Protein AF-A0A1B6DXR9-F1 (afdb_monomer)

Structure (mmCIF, N/CA/C/O backbone):
data_AF-A0A1B6DXR9-F1
#
_entry.id   AF-A0A1B6DXR9-F1
#
loop_
_atom_site.group_PDB
_atom_site.id
_atom_site.type_symbol
_atom_site.label_atom_id
_atom_site.label_alt_id
_atom_site.label_comp_id
_atom_site.label_asym_id
_atom_site.label_entity_id
_atom_site.label_seq_id
_atom_site.pdbx_PDB_ins_code
_atom_site.Cartn_x
_atom_site.Cartn_y
_atom_site.Cartn_z
_atom_site.occupancy
_atom_site.B_iso_or_equiv
_atom_site.auth_seq_id
_atom_site.auth_comp_id
_atom_site.auth_asym_id
_atom_site.auth_atom_id
_atom_site.pdbx_PDB_model_num
ATOM 1 N N . CYS A 1 1 ? 13.233 -3.466 13.382 1.00 54.34 1 CYS A N 1
ATOM 2 C CA . CYS A 1 1 ? 12.893 -4.814 12.868 1.00 54.34 1 CYS A CA 1
ATOM 3 C C . CYS A 1 1 ? 14.105 -5.530 12.260 1.00 54.34 1 CYS A C 1
ATOM 5 O O . CYS A 1 1 ? 13.946 -6.262 11.292 1.00 54.34 1 CYS A O 1
ATOM 7 N N . GLU A 1 2 ? 15.313 -5.348 12.796 1.00 58.03 2 GLU A N 1
ATOM 8 C CA . GLU A 1 2 ? 16.479 -6.106 12.329 1.00 58.03 2 GLU A CA 1
ATOM 9 C C . GLU A 1 2 ? 16.472 -7.482 13.016 1.00 58.03 2 GLU A C 1
ATOM 11 O O . GLU A 1 2 ? 16.168 -7.556 14.205 1.00 58.03 2 GLU A O 1
ATOM 16 N N . ASN A 1 3 ? 16.742 -8.561 12.265 1.00 70.56 3 ASN A N 1
ATOM 17 C CA . ASN A 1 3 ? 16.782 -9.981 12.689 1.00 70.56 3 ASN A CA 1
ATOM 18 C C . ASN A 1 3 ? 15.498 -10.833 12.586 1.00 70.56 3 ASN A C 1
ATOM 20 O O . ASN A 1 3 ? 15.468 -11.955 13.093 1.00 70.56 3 ASN A O 1
ATOM 24 N N . ARG A 1 4 ? 14.458 -10.386 11.876 1.00 82.81 4 ARG A N 1
ATOM 25 C CA . ARG A 1 4 ? 13.272 -11.217 11.585 1.00 82.81 4 ARG A CA 1
ATOM 26 C C . ARG A 1 4 ? 13.362 -11.847 10.191 1.00 82.81 4 ARG A C 1
ATOM 28 O O . ARG A 1 4 ? 12.957 -11.242 9.206 1.00 82.81 4 ARG A O 1
ATOM 35 N N . ARG A 1 5 ? 13.898 -13.073 10.111 1.00 87.25 5 ARG A N 1
ATOM 36 C CA . ARG A 1 5 ? 14.107 -13.804 8.837 1.00 87.25 5 ARG A CA 1
ATOM 37 C C . ARG A 1 5 ? 12.816 -14.086 8.069 1.00 87.25 5 ARG A C 1
ATOM 39 O O . ARG A 1 5 ? 12.844 -14.204 6.855 1.00 87.25 5 ARG A O 1
ATOM 46 N N . ASP A 1 6 ? 11.692 -14.176 8.766 1.00 87.38 6 ASP A N 1
ATOM 47 C CA . ASP A 1 6 ? 10.363 -14.362 8.178 1.00 87.38 6 ASP A CA 1
ATOM 48 C C . ASP A 1 6 ? 9.843 -13.128 7.419 1.00 87.38 6 ASP A C 1
ATOM 50 O O . ASP A 1 6 ? 8.804 -13.201 6.754 1.00 87.38 6 ASP A O 1
ATOM 54 N N . LEU A 1 7 ? 10.540 -11.995 7.540 1.00 89.50 7 LEU A N 1
ATOM 55 C CA . LEU A 1 7 ? 10.236 -10.750 6.838 1.00 89.50 7 LEU A CA 1
ATOM 56 C C . LEU A 1 7 ? 11.158 -10.515 5.645 1.00 89.50 7 LEU A C 1
ATOM 58 O O . LEU A 1 7 ? 10.987 -9.518 4.955 1.00 89.50 7 LEU A O 1
ATOM 62 N N . GLU A 1 8 ? 12.108 -11.415 5.390 1.00 91.19 8 GLU A N 1
ATOM 63 C CA . GLU A 1 8 ? 13.058 -11.287 4.291 1.00 91.19 8 GLU A CA 1
ATOM 64 C C . GLU A 1 8 ? 12.615 -12.114 3.070 1.00 91.19 8 GLU A C 1
ATOM 66 O O . GLU A 1 8 ? 12.265 -13.287 3.226 1.00 91.19 8 GLU A O 1
ATOM 71 N N . PRO A 1 9 ? 12.643 -11.546 1.848 1.00 92.75 9 PRO A N 1
ATOM 72 C CA . PRO A 1 9 ? 12.985 -10.156 1.539 1.00 92.75 9 PRO A CA 1
ATOM 73 C C . PRO A 1 9 ? 11.884 -9.169 1.959 1.00 92.75 9 PRO A C 1
ATOM 75 O O . PRO A 1 9 ? 10.693 -9.411 1.729 1.00 92.75 9 PRO A O 1
ATOM 78 N N . LYS A 1 10 ? 12.293 -8.022 2.523 1.00 90.88 10 LYS A N 1
ATOM 79 C CA . LYS A 1 10 ? 11.377 -6.980 3.033 1.00 90.88 10 LYS A CA 1
ATOM 80 C C . LYS A 1 10 ? 10.376 -6.479 1.994 1.00 90.88 10 LYS A C 1
ATOM 82 O O . LYS A 1 10 ? 9.216 -6.272 2.333 1.00 90.88 10 LYS A O 1
ATOM 87 N N . SER A 1 11 ? 10.784 -6.361 0.731 1.00 92.19 11 SER A N 1
ATOM 88 C CA . SER A 1 11 ? 9.902 -5.945 -0.369 1.00 92.19 11 SER A CA 1
ATOM 89 C C . SER A 1 11 ? 8.748 -6.918 -0.632 1.00 92.19 11 SER A C 1
ATOM 91 O O . SER A 1 11 ? 7.743 -6.525 -1.214 1.00 92.19 11 SER A O 1
ATOM 93 N N . VAL A 1 12 ? 8.849 -8.174 -0.182 1.00 94.56 12 VAL A N 1
ATOM 94 C CA . VAL A 1 12 ? 7.812 -9.196 -0.383 1.00 94.56 12 VAL A CA 1
ATOM 95 C C . VAL A 1 12 ? 7.043 -9.487 0.897 1.00 94.56 12 VAL A C 1
ATOM 97 O O . VAL A 1 12 ? 5.816 -9.517 0.876 1.00 94.56 12 VAL A O 1
ATOM 100 N N . PHE A 1 13 ? 7.741 -9.686 2.016 1.00 94.81 13 PHE A N 1
ATOM 101 C CA . PHE A 1 13 ? 7.139 -10.167 3.263 1.00 94.81 13 PHE A CA 1
ATOM 102 C C . PHE A 1 13 ? 7.117 -9.129 4.391 1.00 94.81 13 PHE A C 1
ATOM 104 O O . PHE A 1 13 ? 6.612 -9.428 5.472 1.00 94.81 13 PHE A O 1
ATOM 111 N N . GLY A 1 14 ? 7.669 -7.935 4.177 1.00 93.62 14 GLY A N 1
ATOM 112 C CA . GLY A 1 14 ? 7.858 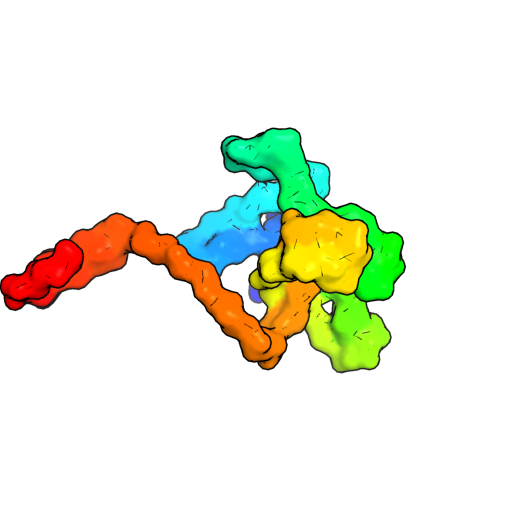-6.919 5.216 1.00 93.62 14 GLY A CA 1
ATOM 113 C C . GLY A 1 14 ? 6.651 -6.020 5.492 1.00 93.62 14 GLY A C 1
ATOM 114 O O . GLY A 1 14 ? 6.791 -5.072 6.259 1.00 93.62 14 GLY A O 1
ATOM 115 N N . TRP A 1 15 ? 5.493 -6.292 4.888 1.00 94.62 15 TRP A N 1
ATOM 116 C CA . TRP A 1 15 ? 4.338 -5.394 4.892 1.00 94.62 15 TRP A CA 1
ATOM 117 C C . TRP A 1 15 ? 3.282 -5.785 5.927 1.00 94.62 15 TRP A C 1
ATOM 119 O O . TRP A 1 15 ? 2.933 -6.960 6.074 1.00 94.62 15 TRP A O 1
ATOM 129 N N . PHE A 1 16 ? 2.755 -4.785 6.634 1.00 94.06 16 PHE A N 1
ATOM 130 C CA . PHE A 1 16 ? 1.783 -4.954 7.710 1.00 94.06 16 PHE A CA 1
ATOM 131 C C . PHE A 1 16 ? 0.770 -3.818 7.705 1.00 94.06 16 PHE A C 1
ATOM 133 O O . PHE A 1 16 ? 1.118 -2.670 7.429 1.00 94.06 16 PHE A O 1
ATOM 140 N N . TRP A 1 17 ? -0.458 -4.125 8.107 1.00 91.00 17 TRP A N 1
ATOM 141 C CA . TRP A 1 17 ? -1.458 -3.101 8.376 1.00 91.00 17 TRP A CA 1
ATOM 142 C C . TRP A 1 17 ? -1.109 -2.356 9.663 1.00 91.00 17 TRP A C 1
ATOM 144 O O . TRP A 1 17 ? -0.931 -2.966 10.719 1.00 91.00 17 TRP A O 1
ATOM 154 N N . SER A 1 18 ? -1.012 -1.029 9.592 1.00 88.31 18 SER A N 1
ATOM 155 C CA . SER A 1 18 ? -0.643 -0.186 10.737 1.00 88.31 18 SER A CA 1
ATOM 156 C C . SER A 1 18 ? -1.649 -0.271 11.890 1.00 88.31 18 SER A C 1
ATOM 158 O O . SER A 1 18 ? -1.246 -0.162 13.046 1.00 88.31 18 SER A O 1
ATOM 160 N N . ALA A 1 19 ? -2.927 -0.524 11.588 1.00 85.75 19 ALA A N 1
ATOM 161 C CA . ALA A 1 19 ? -4.008 -0.580 12.569 1.00 85.75 19 ALA A CA 1
ATOM 162 C C . ALA A 1 19 ? -3.859 -1.736 13.574 1.00 85.75 19 ALA A C 1
ATOM 164 O O . ALA A 1 19 ? -3.999 -1.539 14.777 1.00 85.75 19 ALA A O 1
ATOM 165 N N . ASN A 1 20 ? -3.548 -2.943 13.096 1.00 86.56 20 ASN A N 1
ATOM 166 C CA . ASN A 1 20 ? -3.559 -4.166 13.910 1.00 86.56 20 ASN A CA 1
ATOM 167 C C . ASN A 1 20 ? -2.248 -4.971 13.841 1.00 86.56 20 ASN A C 1
ATOM 169 O O . ASN A 1 20 ? -2.120 -6.003 14.499 1.00 86.56 20 ASN A O 1
ATOM 173 N N . ARG A 1 21 ? -1.254 -4.505 13.071 1.00 87.56 21 ARG A N 1
ATOM 174 C CA . ARG A 1 21 ? 0.033 -5.183 12.823 1.00 87.56 21 ARG A CA 1
ATOM 175 C C . ARG A 1 21 ? -0.116 -6.577 12.206 1.00 87.56 21 ARG A C 1
ATOM 177 O O . ARG A 1 21 ? 0.807 -7.389 12.286 1.00 87.56 21 ARG A O 1
ATOM 184 N N . VAL A 1 22 ? -1.255 -6.861 11.574 1.00 90.06 22 VAL A N 1
ATOM 185 C CA . VAL A 1 22 ? -1.456 -8.095 10.812 1.00 90.06 22 VAL A CA 1
ATOM 186 C C . VAL A 1 22 ? -0.597 -8.037 9.554 1.00 90.06 22 VAL A C 1
ATOM 188 O O . VAL A 1 22 ? -0.559 -7.024 8.853 1.00 90.06 22 VAL A O 1
ATOM 191 N N . LYS A 1 23 ? 0.117 -9.135 9.284 1.00 92.00 23 LYS A N 1
ATOM 192 C CA . LYS A 1 23 ? 0.965 -9.274 8.098 1.00 92.00 23 LYS A CA 1
ATOM 193 C C . LYS A 1 23 ? 0.093 -9.251 6.848 1.00 92.00 23 LYS A C 1
ATOM 195 O O . LYS A 1 23 ? -0.887 -9.989 6.760 1.00 92.00 23 LYS A O 1
ATOM 200 N N . MET A 1 24 ? 0.466 -8.421 5.886 1.00 94.44 24 MET A N 1
ATOM 201 C CA . MET A 1 24 ? -0.166 -8.419 4.574 1.00 94.44 24 MET A CA 1
ATOM 202 C C . MET A 1 24 ? 0.195 -9.700 3.813 1.00 94.44 24 MET A C 1
ATOM 204 O O . MET A 1 24 ? 1.194 -10.365 4.106 1.00 94.44 24 MET A O 1
ATOM 208 N N . ALA A 1 25 ? -0.614 -10.044 2.811 1.00 95.12 25 ALA A N 1
ATOM 209 C CA . ALA A 1 25 ? -0.226 -11.076 1.858 1.00 95.12 25 ALA A CA 1
ATOM 210 C C . ALA A 1 25 ? 1.100 -10.686 1.169 1.00 95.12 25 ALA A C 1
ATOM 212 O O . ALA A 1 25 ? 1.356 -9.490 0.992 1.00 95.12 25 ALA A O 1
ATOM 213 N N . PRO A 1 26 ? 1.938 -11.664 0.773 1.00 95.88 26 PRO A N 1
ATOM 214 C CA . PRO A 1 26 ? 3.157 -11.385 0.025 1.00 95.88 26 PRO A CA 1
ATOM 215 C C . PRO A 1 26 ? 2.870 -10.510 -1.196 1.00 95.88 26 PRO A C 1
ATOM 217 O O . PRO A 1 26 ? 1.910 -10.763 -1.923 1.00 95.88 26 PRO A O 1
ATOM 220 N N . THR A 1 27 ? 3.704 -9.503 -1.453 1.00 95.50 27 THR A N 1
ATOM 221 C CA . THR A 1 27 ? 3.435 -8.513 -2.519 1.00 95.50 27 THR A CA 1
ATOM 222 C C . THR A 1 27 ? 3.412 -9.109 -3.927 1.00 95.50 27 THR A C 1
ATOM 224 O O . THR A 1 27 ? 2.833 -8.541 -4.847 1.00 95.50 27 THR A O 1
ATOM 227 N N . ASN A 1 28 ? 3.984 -10.300 -4.104 1.00 94.44 28 ASN A N 1
ATOM 228 C CA . ASN A 1 28 ? 3.971 -11.062 -5.349 1.00 94.44 28 ASN A CA 1
ATOM 229 C C . ASN A 1 28 ? 2.787 -12.043 -5.475 1.00 94.44 28 ASN A C 1
ATOM 231 O O . ASN A 1 28 ? 2.748 -12.817 -6.432 1.00 94.44 28 ASN A O 1
ATOM 235 N N . GLN A 1 29 ? 1.832 -12.025 -4.543 1.00 94.94 29 GLN A N 1
ATOM 236 C CA . GLN A 1 29 ? 0.654 -12.893 -4.529 1.00 94.94 29 GLN A CA 1
ATOM 237 C C . GLN A 1 29 ? -0.642 -12.078 -4.532 1.00 94.94 29 GLN A C 1
ATOM 239 O O . GLN A 1 29 ? -0.670 -10.909 -4.162 1.00 94.94 29 GLN A O 1
ATOM 244 N N . ILE A 1 30 ? -1.734 -12.711 -4.964 1.00 95.31 30 ILE A N 1
ATOM 245 C CA . ILE A 1 30 ? -3.074 -12.126 -4.879 1.00 95.31 30 ILE A CA 1
ATOM 246 C C . ILE A 1 30 ? -3.555 -12.271 -3.425 1.00 95.31 30 ILE A C 1
ATOM 248 O O . ILE A 1 30 ? -3.615 -13.402 -2.935 1.00 95.31 30 ILE A O 1
ATOM 252 N N . PRO A 1 31 ? -3.880 -11.172 -2.719 1.00 94.38 31 PRO A N 1
ATOM 253 C CA . PRO A 1 31 ? -4.396 -11.253 -1.358 1.00 94.38 31 PRO A CA 1
ATOM 254 C C . PRO A 1 31 ? -5.739 -11.991 -1.294 1.00 94.38 31 PRO A C 1
ATOM 256 O O . PRO A 1 31 ? -6.530 -11.965 -2.237 1.00 94.38 31 PRO A O 1
ATOM 259 N N . ALA A 1 32 ? -6.031 -12.627 -0.158 1.00 92.31 32 ALA A N 1
ATOM 260 C CA . ALA A 1 32 ? -7.318 -13.286 0.046 1.00 92.31 32 ALA A CA 1
ATOM 261 C C . ALA A 1 32 ? -8.478 -12.283 -0.101 1.00 92.31 32 ALA A C 1
ATOM 263 O O . ALA A 1 32 ? -8.426 -11.183 0.444 1.00 92.31 32 ALA A O 1
ATOM 264 N N . GLY A 1 33 ? -9.516 -12.664 -0.849 1.00 93.19 33 GLY A N 1
ATOM 265 C CA . GLY A 1 33 ? -10.663 -11.797 -1.148 1.00 93.19 33 GLY A CA 1
ATOM 266 C C . GLY A 1 33 ? -10.477 -10.873 -2.357 1.00 93.19 33 GLY A C 1
ATOM 267 O 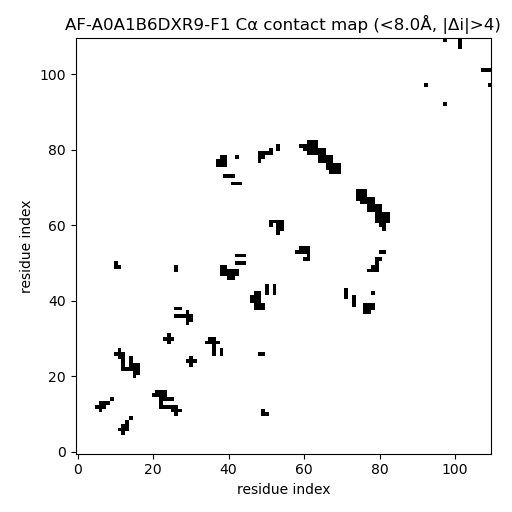O . GLY A 1 33 ? -11.448 -10.264 -2.796 1.00 93.19 33 GLY A O 1
ATOM 268 N N . PHE A 1 34 ? -9.276 -10.800 -2.940 1.00 93.94 34 PHE A N 1
ATOM 269 C CA . PHE A 1 34 ? -9.022 -10.035 -4.160 1.00 93.94 34 PHE A CA 1
ATOM 270 C C . PHE A 1 34 ? -9.080 -10.938 -5.400 1.00 93.94 34 PHE A C 1
ATOM 272 O O . PHE A 1 34 ? -8.663 -12.094 -5.369 1.00 93.94 34 PHE A O 1
ATOM 279 N N . GLY A 1 35 ? -9.568 -10.393 -6.519 1.00 95.69 35 GLY A N 1
ATOM 280 C CA . GLY A 1 35 ? -9.524 -11.059 -7.831 1.00 95.69 35 GLY A CA 1
ATOM 281 C C . GLY A 1 35 ? -8.219 -10.830 -8.606 1.00 95.69 35 GLY A C 1
ATOM 282 O O . GLY A 1 35 ? -7.998 -11.455 -9.639 1.00 95.69 35 GLY A O 1
ATOM 283 N N . TYR A 1 36 ? -7.365 -9.920 -8.133 1.00 94.00 36 TYR A N 1
ATOM 284 C CA . TYR A 1 36 ? -6.114 -9.517 -8.775 1.00 94.00 36 TYR A CA 1
ATOM 285 C C . TYR A 1 36 ? -5.108 -9.029 -7.726 1.00 94.00 36 TYR A C 1
ATOM 287 O O . TYR A 1 36 ? -5.477 -8.738 -6.589 1.00 94.00 36 TYR A O 1
ATOM 295 N N . ASN A 1 37 ? -3.829 -8.938 -8.096 1.00 95.12 37 ASN A N 1
ATOM 296 C CA . ASN A 1 37 ? -2.812 -8.386 -7.206 1.00 95.12 37 ASN A CA 1
ATOM 297 C C . ASN A 1 37 ? -2.881 -6.847 -7.250 1.00 95.12 37 ASN A C 1
ATOM 299 O O . ASN A 1 37 ? -2.676 -6.289 -8.329 1.00 95.12 37 ASN A O 1
ATOM 303 N N . PRO A 1 38 ? -3.171 -6.166 -6.126 1.00 96.12 38 PRO A N 1
ATOM 304 C CA . PRO A 1 38 ? -3.331 -4.715 -6.108 1.00 96.12 38 PRO A CA 1
ATOM 305 C C . PRO A 1 38 ? -2.011 -3.939 -6.248 1.00 96.12 38 PRO A C 1
ATOM 307 O O . PRO A 1 38 ? -2.053 -2.746 -6.545 1.00 96.12 38 PRO A O 1
ATOM 310 N N . TRP A 1 39 ? -0.854 -4.583 -6.058 1.00 97.06 39 TRP A N 1
ATOM 311 C CA . TRP A 1 39 ? 0.457 -3.966 -6.275 1.00 97.06 39 TRP A CA 1
ATOM 312 C C . TRP A 1 39 ? 0.687 -3.644 -7.749 1.00 97.06 39 TRP A C 1
ATOM 314 O O . TRP A 1 39 ? 0.473 -4.487 -8.633 1.00 97.06 39 TRP A O 1
ATOM 324 N N . SER A 1 40 ? 1.138 -2.416 -8.015 1.00 96.94 40 SER A N 1
ATOM 325 C CA . SER A 1 40 ? 1.322 -1.960 -9.385 1.00 96.94 40 SER A CA 1
ATOM 326 C C . SER A 1 40 ? 2.366 -2.775 -10.144 1.00 96.94 40 SER A C 1
ATOM 328 O O . SER A 1 40 ? 3.346 -3.298 -9.607 1.00 96.94 40 SER A O 1
ATOM 330 N N . GLN A 1 41 ? 2.140 -2.866 -11.451 1.00 95.06 41 GLN A N 1
ATOM 331 C CA . GLN A 1 41 ? 3.044 -3.512 -12.393 1.00 95.06 41 GLN A CA 1
ATOM 332 C C . GLN A 1 41 ? 4.215 -2.613 -12.807 1.00 95.06 41 GLN A C 1
ATOM 334 O O . GLN A 1 41 ? 5.144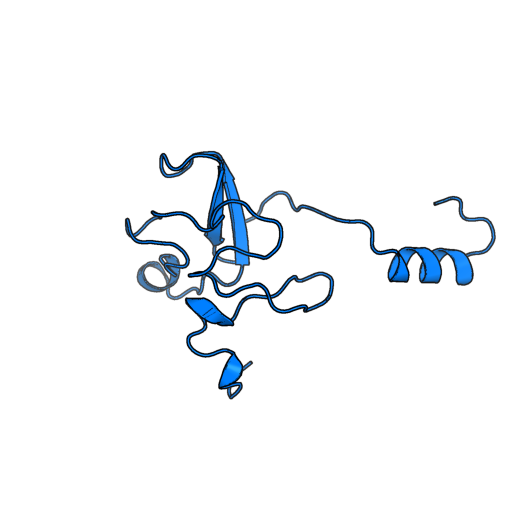 -3.085 -13.459 1.00 95.06 41 GLN A O 1
ATOM 339 N N . THR A 1 42 ? 4.157 -1.335 -12.438 1.00 94.88 42 THR A N 1
ATOM 340 C CA . THR A 1 42 ? 5.127 -0.296 -12.777 1.00 94.88 42 THR A CA 1
ATOM 341 C C . THR A 1 42 ? 5.269 0.677 -11.604 1.00 94.88 42 THR A C 1
ATOM 343 O O . THR A 1 42 ? 4.484 0.646 -10.664 1.00 94.88 42 THR A O 1
ATOM 346 N N . GLY A 1 43 ? 6.249 1.565 -11.673 1.00 92.44 43 GLY A N 1
ATOM 347 C CA . GLY A 1 43 ? 6.514 2.600 -10.680 1.00 92.44 43 GLY A CA 1
ATOM 348 C C . GLY A 1 43 ? 7.523 3.592 -11.238 1.00 92.44 43 GLY A C 1
ATOM 349 O O . GLY A 1 43 ? 7.734 3.651 -12.457 1.00 92.44 43 GLY A O 1
ATOM 350 N N . HIS A 1 44 ? 8.205 4.326 -10.365 1.00 92.75 44 HIS A N 1
ATOM 351 C CA . HIS A 1 44 ? 9.238 5.273 -10.786 1.00 92.75 44 HIS A CA 1
ATOM 352 C C . HIS A 1 44 ? 10.356 4.580 -11.582 1.00 92.75 44 HIS A C 1
ATOM 354 O O . HIS A 1 44 ? 10.792 5.082 -12.621 1.00 92.75 44 HIS A O 1
ATOM 360 N N . LYS A 1 45 ? 10.762 3.374 -11.159 1.00 92.44 45 LYS A N 1
ATOM 361 C CA . LYS A 1 45 ? 11.790 2.569 -11.841 1.00 92.44 45 LYS A CA 1
ATOM 362 C C . LYS A 1 45 ? 11.267 1.774 -13.042 1.00 92.44 45 LYS A C 1
ATOM 364 O O . LYS A 1 45 ? 12.040 1.049 -13.665 1.00 92.44 45 LYS A O 1
ATOM 369 N N . LYS A 1 46 ? 9.978 1.889 -13.389 1.00 93.38 46 LYS A N 1
ATOM 370 C CA . LYS A 1 46 ? 9.308 1.074 -14.426 1.00 93.38 46 LYS A CA 1
ATOM 371 C C . LYS A 1 46 ? 9.413 -0.438 -14.176 1.00 93.38 46 LYS A C 1
ATOM 373 O O . LYS A 1 46 ? 9.469 -1.233 -15.113 1.00 93.38 46 LYS A O 1
ATOM 378 N N . VAL A 1 47 ? 9.448 -0.827 -12.905 1.00 93.81 47 VAL A N 1
ATOM 379 C CA . VAL A 1 47 ? 9.415 -2.221 -12.445 1.00 93.81 47 VAL A CA 1
ATOM 380 C C . VAL A 1 47 ? 8.211 -2.427 -11.529 1.00 93.81 47 VAL A C 1
ATOM 382 O O . VAL A 1 47 ? 7.575 -1.462 -11.105 1.00 93.81 47 VAL A O 1
ATOM 385 N N . ARG A 1 48 ? 7.887 -3.688 -11.230 1.00 94.69 48 ARG A N 1
ATOM 386 C CA . ARG A 1 48 ? 6.798 -4.033 -10.308 1.00 94.69 48 ARG A CA 1
ATOM 387 C C . ARG A 1 48 ? 7.053 -3.466 -8.912 1.00 94.69 48 ARG A C 1
ATOM 389 O O . ARG A 1 48 ? 8.171 -3.565 -8.415 1.00 94.69 48 ARG A O 1
ATOM 396 N N . GLN A 1 49 ? 5.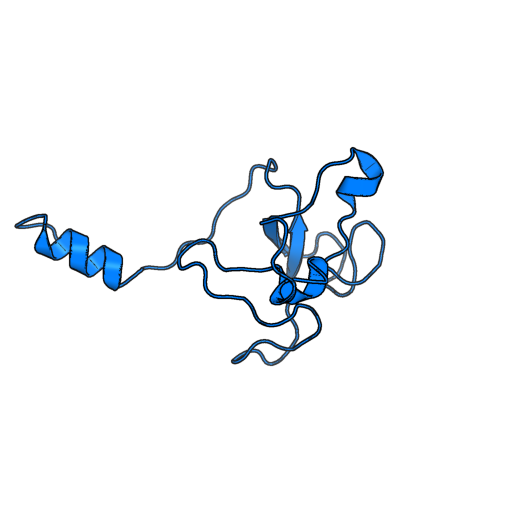997 -2.961 -8.286 1.00 96.19 49 GLN A N 1
ATOM 397 C CA . GLN A 1 49 ? 6.019 -2.513 -6.898 1.00 96.19 49 GLN A CA 1
ATOM 398 C C . GLN A 1 49 ? 6.009 -3.717 -5.939 1.00 96.19 49 GLN A C 1
ATOM 400 O O . GLN A 1 49 ? 5.376 -4.735 -6.254 1.00 96.19 49 GLN A O 1
ATOM 405 N N . PRO A 1 50 ? 6.655 -3.625 -4.765 1.00 96.50 50 PRO A N 1
ATOM 406 C CA . PRO A 1 50 ? 7.428 -2.482 -4.263 1.00 96.50 50 PRO A CA 1
ATOM 407 C C . PRO A 1 50 ? 8.807 -2.338 -4.920 1.00 96.50 50 PRO A C 1
ATOM 409 O O . PRO A 1 50 ? 9.533 -3.335 -5.004 1.00 96.50 50 PRO A O 1
ATOM 412 N N . ASP A 1 51 ? 9.184 -1.135 -5.363 1.00 93.56 51 ASP A N 1
ATOM 413 C CA . ASP A 1 51 ? 10.453 -0.898 -6.080 1.00 93.56 51 ASP A CA 1
ATOM 414 C C . ASP A 1 51 ? 11.522 -0.132 -5.285 1.00 93.56 51 ASP A C 1
ATOM 416 O O . ASP A 1 51 ? 12.691 -0.117 -5.709 1.00 93.56 51 ASP A O 1
ATOM 420 N N . ASN A 1 52 ? 11.164 0.435 -4.127 1.00 94.25 52 ASN A N 1
ATOM 421 C CA . ASN A 1 52 ? 12.021 1.244 -3.262 1.00 94.25 52 ASN A CA 1
ATOM 422 C C . ASN A 1 52 ? 12.862 2.230 -4.093 1.00 94.25 52 ASN A C 1
ATOM 424 O O . ASN A 1 52 ? 14.093 2.286 -3.990 1.00 94.25 52 ASN A O 1
ATOM 428 N N . ALA A 1 53 ? 12.217 2.904 -5.044 1.00 93.44 53 ALA A N 1
ATOM 429 C CA . ALA A 1 53 ? 12.803 3.886 -5.934 1.00 93.44 53 ALA A CA 1
ATOM 430 C C . ALA A 1 53 ? 13.515 5.003 -5.186 1.00 93.44 53 ALA A C 1
ATOM 432 O O . ALA A 1 53 ? 14.635 5.360 -5.558 1.00 93.44 53 ALA A O 1
ATOM 433 N N . GLU A 1 54 ? 12.907 5.515 -4.121 1.00 92.56 54 GLU A N 1
ATOM 434 C CA . GLU A 1 54 ? 13.443 6.686 -3.433 1.00 92.56 54 GLU A CA 1
ATOM 435 C C . GLU A 1 54 ? 14.797 6.423 -2.756 1.00 92.56 54 GLU A C 1
ATOM 437 O O . GLU A 1 54 ? 15.641 7.320 -2.675 1.00 92.56 54 GLU A O 1
ATOM 442 N N . PHE A 1 55 ? 15.072 5.168 -2.392 1.00 93.06 55 PHE A N 1
ATOM 443 C CA . PHE A 1 55 ? 16.346 4.780 -1.795 1.00 93.06 55 PHE A CA 1
ATOM 444 C C . PHE A 1 55 ? 17.527 5.036 -2.735 1.00 93.06 55 PHE A C 1
ATOM 446 O O . PHE A 1 55 ? 18.574 5.505 -2.292 1.00 93.06 55 PHE A O 1
ATOM 453 N N . ASP A 1 56 ? 17.346 4.820 -4.038 1.00 89.56 56 ASP A N 1
ATOM 454 C CA . ASP A 1 56 ? 18.398 5.075 -5.028 1.00 89.56 56 ASP A CA 1
ATOM 455 C C . ASP A 1 56 ? 18.556 6.572 -5.345 1.00 89.56 56 ASP A C 1
ATOM 457 O O . ASP A 1 56 ? 19.581 6.986 -5.885 1.00 89.56 56 ASP A O 1
ATOM 461 N N . ILE A 1 57 ? 17.554 7.393 -5.008 1.00 89.19 57 ILE A N 1
ATOM 462 C CA . ILE A 1 57 ? 17.544 8.837 -5.271 1.00 89.19 57 ILE A CA 1
ATOM 463 C C . ILE A 1 57 ? 18.168 9.606 -4.103 1.00 89.19 57 ILE A C 1
ATOM 465 O O . ILE A 1 57 ? 19.022 10.466 -4.313 1.00 89.19 57 ILE A O 1
ATOM 469 N N . ASN A 1 58 ? 17.724 9.333 -2.874 1.00 91.75 58 ASN A N 1
ATOM 470 C CA . ASN A 1 58 ? 18.098 10.111 -1.689 1.00 91.75 58 ASN A CA 1
ATOM 471 C C . ASN A 1 58 ? 18.456 9.248 -0.459 1.00 91.75 58 ASN A C 1
ATOM 473 O O . ASN A 1 58 ? 18.701 9.799 0.613 1.00 91.75 58 ASN A O 1
ATOM 477 N N . GLY A 1 59 ? 18.487 7.916 -0.590 1.00 92.50 59 GLY A N 1
ATOM 478 C CA . GLY A 1 59 ? 18.781 6.991 0.510 1.00 92.50 59 GLY A CA 1
ATOM 479 C C . GLY A 1 59 ? 17.611 6.713 1.459 1.00 92.50 59 GLY A C 1
ATOM 480 O O . GLY A 1 59 ? 17.796 6.025 2.465 1.00 92.50 59 GLY A O 1
ATOM 481 N N . THR A 1 60 ? 16.411 7.220 1.172 1.00 93.81 60 THR A N 1
ATOM 482 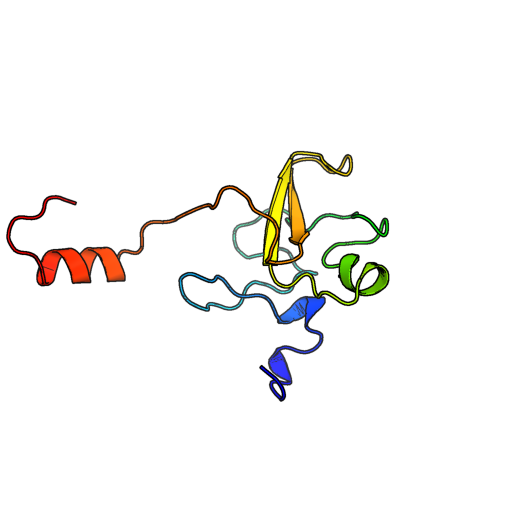C CA . THR A 1 60 ? 15.218 7.002 2.000 1.00 93.81 60 THR A CA 1
ATOM 483 C C . THR A 1 60 ? 14.475 5.754 1.554 1.00 93.81 60 THR A C 1
ATOM 485 O O . THR A 1 60 ? 14.189 5.578 0.377 1.00 93.81 60 THR A O 1
ATOM 488 N N . ASN A 1 61 ? 14.118 4.890 2.503 1.00 93.25 61 ASN A N 1
ATOM 489 C CA . ASN A 1 61 ? 13.299 3.723 2.199 1.00 93.25 61 ASN A CA 1
ATOM 490 C C . ASN A 1 61 ? 11.817 4.089 2.046 1.00 93.25 61 ASN A C 1
ATOM 492 O O . ASN A 1 61 ? 11.232 4.766 2.896 1.00 93.25 61 ASN A O 1
ATOM 496 N N . GLU A 1 62 ? 11.179 3.510 1.040 1.00 94.31 62 GLU A N 1
ATOM 497 C CA . GLU A 1 62 ? 9.747 3.578 0.778 1.00 94.31 62 GLU A CA 1
ATOM 498 C C . GLU A 1 62 ? 9.012 2.538 1.626 1.00 94.31 62 GLU A C 1
ATOM 500 O O . GLU A 1 62 ? 8.616 1.465 1.191 1.00 94.31 62 GLU A O 1
ATOM 505 N N . SER A 1 63 ? 8.911 2.824 2.925 1.00 93.50 63 SER A N 1
ATOM 506 C CA . SER A 1 63 ? 8.374 1.874 3.914 1.00 93.50 63 SER A CA 1
ATOM 507 C C . SER A 1 63 ? 6.878 2.047 4.188 1.00 93.50 63 SER A C 1
ATOM 509 O O . SER A 1 63 ? 6.349 1.421 5.106 1.00 93.50 63 SER A O 1
ATOM 511 N N . CYS A 1 64 ? 6.202 2.912 3.432 1.00 95.19 64 CYS A N 1
ATOM 512 C CA . CYS A 1 64 ? 4.780 3.193 3.569 1.00 95.19 64 CYS A CA 1
ATOM 513 C C . CYS A 1 64 ? 4.026 2.791 2.301 1.00 95.19 64 CYS A C 1
ATOM 515 O O . CYS A 1 64 ? 4.560 2.848 1.202 1.00 95.19 64 CYS A O 1
ATOM 517 N N . LEU A 1 65 ? 2.773 2.371 2.464 1.00 95.88 65 LEU A N 1
ATOM 518 C CA . LEU A 1 65 ? 1.890 1.989 1.366 1.00 95.88 65 LEU A CA 1
ATOM 519 C C . LEU A 1 65 ? 1.010 3.179 0.986 1.00 95.88 65 LEU A C 1
ATOM 521 O O . LEU A 1 65 ? 0.405 3.805 1.857 1.00 95.88 65 LEU A O 1
ATOM 525 N N . SER A 1 66 ? 0.875 3.449 -0.309 1.00 95.94 66 SER A N 1
ATOM 526 C CA . SER A 1 66 ? -0.096 4.407 -0.828 1.00 95.94 66 SER A CA 1
ATOM 527 C C . SER A 1 66 ? -0.919 3.810 -1.962 1.00 95.94 66 SER A C 1
ATOM 529 O O . SER A 1 66 ? -0.430 3.005 -2.751 1.00 95.94 66 SER A O 1
ATOM 531 N N . ILE A 1 67 ? -2.181 4.229 -2.046 1.00 96.12 67 ILE A N 1
ATOM 532 C CA . ILE A 1 67 ? -3.055 3.937 -3.179 1.00 96.12 67 ILE A CA 1
ATOM 533 C C . ILE A 1 67 ? -3.005 5.150 -4.100 1.00 96.12 67 ILE A C 1
ATOM 535 O O . ILE A 1 67 ? -3.476 6.231 -3.740 1.00 96.12 67 ILE A O 1
ATOM 539 N N . LEU A 1 68 ? -2.416 4.979 -5.278 1.00 95.81 68 LEU A N 1
ATOM 540 C CA . LEU A 1 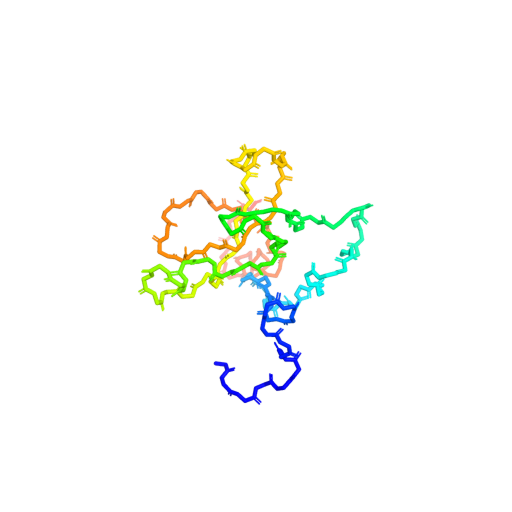68 ? -2.274 6.047 -6.260 1.00 95.81 68 LEU A CA 1
ATOM 541 C C . LEU A 1 68 ? -3.320 5.883 -7.358 1.00 95.81 68 LEU A C 1
ATOM 543 O O . LEU A 1 68 ? -3.604 4.771 -7.796 1.00 95.81 68 LEU A O 1
ATOM 547 N N . ASN A 1 69 ? -3.890 7.001 -7.809 1.00 95.69 69 ASN A N 1
ATOM 548 C CA . ASN A 1 69 ? -4.857 7.020 -8.902 1.00 95.69 69 ASN A CA 1
ATOM 549 C C . ASN A 1 69 ? -4.169 7.421 -10.211 1.00 95.69 69 ASN A C 1
ATOM 551 O O . ASN A 1 69 ? -4.042 8.605 -10.520 1.00 95.69 69 ASN A O 1
ATOM 555 N N . ASN A 1 70 ? -3.732 6.416 -10.964 1.00 93.81 70 ASN A N 1
ATOM 556 C CA . ASN A 1 70 ? -3.216 6.511 -12.326 1.00 93.81 70 ASN A CA 1
ATOM 557 C C . ASN A 1 70 ? -1.993 7.429 -12.497 1.00 93.81 70 ASN A C 1
ATOM 559 O O . ASN A 1 70 ? -1.797 8.023 -13.558 1.00 93.81 70 ASN A O 1
ATOM 563 N N . VAL A 1 71 ? -1.157 7.541 -11.461 1.00 94.06 71 VAL A N 1
ATOM 564 C CA . VAL A 1 71 ? 0.066 8.365 -11.482 1.00 94.06 71 VAL A CA 1
ATOM 565 C C . VAL A 1 71 ? 1.083 7.823 -12.493 1.00 94.06 71 VAL A C 1
ATOM 567 O O . VAL A 1 71 ? 1.756 8.608 -13.158 1.00 94.06 71 VAL A O 1
ATOM 570 N N . TYR A 1 72 ? 1.150 6.498 -12.667 1.00 92.94 72 TYR A N 1
ATOM 571 C CA . TYR A 1 72 ? 2.090 5.829 -13.571 1.00 92.94 72 TYR A CA 1
ATOM 572 C C . TYR A 1 72 ? 1.405 5.165 -14.775 1.00 92.94 72 TYR A C 1
ATOM 574 O O . TYR A 1 72 ? 1.978 4.265 -15.385 1.00 92.94 72 TYR A O 1
ATOM 582 N N . GLN A 1 73 ? 0.202 5.625 -15.148 1.00 93.38 73 GLN A N 1
ATOM 583 C CA . GLN A 1 73 ? -0.617 5.045 -16.231 1.00 93.38 73 GLN A CA 1
ATOM 584 C C . GLN A 1 73 ? -1.041 3.585 -15.975 1.00 93.38 73 GLN A C 1
ATOM 586 O O . GLN A 1 73 ? -1.191 2.785 -16.896 1.00 93.38 73 GLN A O 1
ATOM 591 N N . ASP A 1 74 ? -1.228 3.243 -14.705 1.00 92.88 74 ASP A N 1
ATOM 592 C CA . ASP A 1 74 ? -1.479 1.905 -14.176 1.00 92.88 74 ASP A CA 1
ATOM 593 C C . ASP A 1 74 ? -2.859 1.756 -13.512 1.00 92.88 74 ASP A C 1
ATOM 595 O O . ASP A 1 74 ? -3.164 0.720 -12.922 1.00 92.88 74 ASP A O 1
ATOM 599 N N . GLY A 1 75 ? -3.716 2.776 -13.626 1.00 94.38 75 GLY A N 1
ATOM 600 C CA . GLY A 1 75 ? -5.010 2.821 -12.949 1.00 94.38 75 GLY A CA 1
ATOM 601 C C . GLY A 1 75 ? -4.873 3.039 -11.440 1.00 94.38 75 GLY A C 1
ATOM 602 O O . GLY A 1 75 ? -3.936 3.682 -10.975 1.00 94.38 75 GLY A O 1
ATOM 603 N N . ILE A 1 76 ? -5.838 2.548 -10.660 1.00 95.62 76 ILE A N 1
ATOM 604 C CA . ILE A 1 76 ? -5.787 2.629 -9.194 1.00 95.62 76 ILE A CA 1
ATOM 605 C C . ILE A 1 76 ? -4.993 1.432 -8.672 1.00 95.62 76 ILE A C 1
ATOM 607 O O . ILE A 1 76 ? -5.478 0.300 -8.731 1.00 95.62 76 ILE A O 1
ATOM 611 N N . ALA A 1 77 ? -3.791 1.680 -8.157 1.00 96.50 77 ALA A N 1
ATOM 612 C CA . ALA A 1 77 ? -2.869 0.629 -7.735 1.00 96.50 77 ALA A CA 1
ATOM 613 C C . ALA A 1 77 ? -2.105 0.999 -6.458 1.00 96.50 77 ALA A C 1
ATOM 615 O O . ALA A 1 77 ? -2.034 2.164 -6.055 1.00 96.50 77 ALA A O 1
ATOM 616 N N . TRP A 1 78 ? -1.554 -0.021 -5.805 1.00 97.00 78 TRP A N 1
ATOM 617 C CA . TRP A 1 78 ? -0.724 0.106 -4.612 1.00 97.00 78 TRP A CA 1
ATOM 618 C C . TRP A 1 78 ? 0.735 0.340 -4.989 1.00 97.00 78 TRP A C 1
ATOM 620 O O . TRP A 1 78 ? 1.278 -0.362 -5.847 1.00 97.00 78 TRP A O 1
ATOM 630 N N . HIS A 1 79 ? 1.348 1.301 -4.306 1.00 97.44 79 HIS A N 1
ATOM 631 C CA . HIS A 1 79 ? 2.742 1.702 -4.466 1.00 97.44 79 HIS A CA 1
ATOM 632 C C . HIS A 1 79 ? 3.409 1.809 -3.105 1.00 97.44 79 HIS A C 1
ATOM 634 O O . HIS A 1 79 ? 2.769 2.224 -2.129 1.00 97.44 79 HIS A O 1
ATOM 640 N N . ASP A 1 80 ? 4.686 1.452 -3.042 1.00 96.62 80 ASP A N 1
ATOM 641 C CA . ASP A 1 80 ? 5.511 1.869 -1.925 1.00 96.62 80 ASP A CA 1
ATOM 642 C C . ASP A 1 80 ? 5.877 3.343 -2.083 1.00 96.62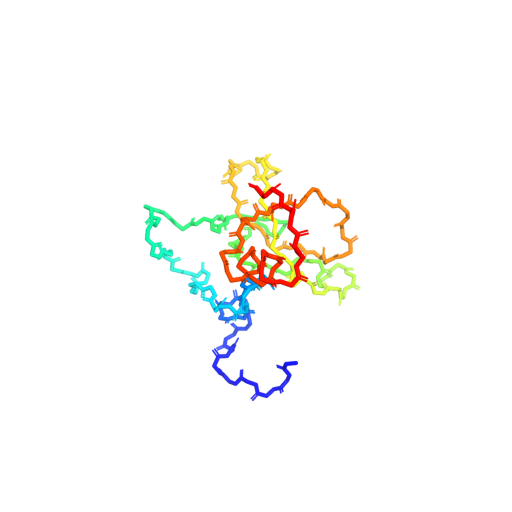 80 ASP A C 1
ATOM 644 O O . ASP A 1 80 ? 6.071 3.851 -3.180 1.00 96.62 80 ASP A O 1
ATOM 648 N N . VAL A 1 81 ? 5.860 4.067 -0.970 1.00 95.38 81 VAL A N 1
ATOM 649 C CA . VAL A 1 81 ? 6.191 5.488 -0.914 1.00 95.38 81 VAL A CA 1
ATOM 650 C C . VAL A 1 81 ? 6.999 5.774 0.340 1.00 95.38 81 VAL A C 1
ATOM 652 O O . VAL A 1 81 ? 6.861 5.102 1.371 1.00 95.38 81 VAL A O 1
ATOM 655 N N . ALA A 1 82 ? 7.825 6.815 0.295 1.00 95.06 82 ALA A N 1
ATOM 656 C CA . ALA A 1 82 ? 8.481 7.298 1.499 1.00 95.06 82 ALA A CA 1
ATOM 657 C C . ALA A 1 82 ? 7.457 7.844 2.507 1.00 95.06 82 ALA A C 1
ATOM 659 O O . ALA A 1 82 ? 6.481 8.515 2.166 1.00 95.06 82 ALA A O 1
ATOM 660 N N . CYS A 1 83 ? 7.685 7.556 3.785 1.00 93.19 83 CYS A N 1
ATOM 661 C CA . CYS A 1 83 ? 6.705 7.836 4.833 1.00 93.19 83 CYS A CA 1
ATOM 662 C C . CYS A 1 83 ? 6.546 9.325 5.178 1.00 93.19 83 CYS A C 1
ATOM 664 O O . CYS A 1 83 ? 5.609 9.674 5.888 1.00 93.19 83 CYS A O 1
ATOM 666 N N . TYR A 1 84 ? 7.446 10.200 4.717 1.00 93.44 84 TYR A N 1
ATOM 667 C CA . TYR A 1 84 ? 7.354 11.639 4.982 1.00 93.44 84 TYR A CA 1
ATOM 668 C C . TYR A 1 84 ? 6.405 12.373 4.024 1.00 93.44 84 TYR A C 1
ATOM 670 O O . TYR A 1 84 ? 6.119 13.548 4.243 1.00 93.44 84 TYR A O 1
ATOM 678 N N . HIS A 1 85 ? 5.936 11.723 2.951 1.00 92.62 85 HIS A N 1
ATOM 679 C CA . HIS A 1 85 ? 5.004 12.346 2.013 1.00 92.62 85 HIS A CA 1
ATOM 680 C C . HIS A 1 85 ? 3.647 12.578 2.686 1.00 92.62 85 HIS A C 1
ATOM 682 O O . HIS A 1 85 ? 2.978 11.625 3.085 1.00 92.62 85 HIS A O 1
ATOM 688 N N . GLU A 1 86 ? 3.203 13.834 2.755 1.00 94.69 86 GLU A N 1
ATOM 689 C CA . GLU A 1 86 ? 1.864 14.174 3.241 1.00 94.69 86 GLU A CA 1
ATOM 690 C C . GLU A 1 86 ? 0.799 13.692 2.248 1.00 94.69 86 GLU A C 1
ATOM 692 O O . GLU A 1 86 ? 0.780 14.080 1.076 1.00 94.69 86 GLU A O 1
ATOM 697 N N . LYS A 1 87 ? -0.091 12.809 2.711 1.00 92.44 87 LYS A N 1
ATOM 698 C CA . LYS A 1 87 ? -1.172 12.227 1.911 1.00 92.44 87 LYS A CA 1
ATOM 699 C C . LYS A 1 87 ? -2.431 12.048 2.765 1.00 92.44 87 LYS A C 1
ATOM 701 O O . LYS A 1 87 ? -2.319 11.867 3.978 1.00 92.44 87 LYS A O 1
ATOM 706 N N . PRO A 1 88 ? -3.629 12.050 2.153 1.00 93.94 88 PRO A N 1
ATOM 707 C CA . PRO A 1 88 ? -4.836 11.591 2.828 1.00 93.94 88 PRO A CA 1
ATOM 708 C C . PRO A 1 88 ? -4.669 10.148 3.313 1.00 93.94 88 PRO A C 1
ATOM 710 O O . PRO A 1 88 ? -4.029 9.333 2.646 1.00 93.94 88 PRO A O 1
ATOM 713 N N . PHE A 1 89 ? -5.268 9.831 4.455 1.00 90.69 89 PHE A N 1
ATOM 714 C CA . PHE A 1 89 ? -5.246 8.493 5.035 1.00 90.69 89 PHE A CA 1
ATOM 715 C C . PHE A 1 89 ? -6.616 7.823 4.908 1.00 90.69 89 PHE A C 1
ATOM 717 O O . PHE A 1 89 ? -7.651 8.484 4.843 1.00 90.69 89 PHE A O 1
ATOM 724 N N . ILE A 1 90 ? -6.606 6.493 4.876 1.00 90.31 90 ILE A N 1
ATOM 725 C CA . ILE A 1 90 ? -7.808 5.660 4.898 1.00 90.31 90 ILE A CA 1
ATOM 726 C C . ILE A 1 90 ? -7.918 5.076 6.304 1.00 90.31 90 ILE A C 1
ATOM 728 O O . ILE A 1 90 ? -6.942 4.532 6.822 1.00 90.31 90 ILE A O 1
ATOM 732 N N . CYS A 1 91 ? -9.097 5.196 6.908 1.00 89.44 91 CYS A N 1
ATOM 733 C CA . CYS A 1 91 ? -9.412 4.602 8.201 1.00 89.44 91 CYS A CA 1
ATOM 734 C C . CYS A 1 91 ? -10.484 3.531 8.046 1.00 89.44 91 CYS A C 1
ATOM 736 O O . CYS A 1 91 ? -11.358 3.633 7.187 1.00 89.44 91 CYS A O 1
ATOM 738 N N . GLU A 1 92 ? -10.424 2.548 8.932 1.00 88.50 92 GLU A N 1
ATOM 739 C CA . GLU A 1 92 ? -11.505 1.608 9.187 1.00 88.50 92 GLU A CA 1
ATOM 740 C C . GLU A 1 92 ? -11.883 1.682 10.666 1.00 88.50 92 GLU A C 1
ATOM 742 O O . GLU A 1 92 ? -11.047 2.001 11.519 1.00 88.50 92 GLU A O 1
ATOM 747 N N . ASP A 1 93 ? -13.142 1.384 10.961 1.00 89.06 93 ASP A N 1
ATOM 748 C CA . ASP A 1 93 ? -13.604 1.248 12.332 1.00 89.06 93 ASP A CA 1
ATOM 749 C C . ASP A 1 93 ? -13.034 -0.033 12.946 1.00 89.06 93 ASP A C 1
ATOM 751 O O . ASP A 1 93 ? -13.075 -1.110 12.352 1.00 89.06 93 ASP A O 1
ATOM 755 N N . SER A 1 94 ? -12.518 0.072 14.168 1.00 88.12 94 SER A N 1
ATOM 756 C CA . SER A 1 94 ? -12.051 -1.080 14.936 1.00 88.12 94 SER A CA 1
ATOM 757 C C . SER A 1 94 ? -13.064 -1.400 16.022 1.00 88.12 94 SER A C 1
ATOM 759 O O . SER A 1 94 ? -13.180 -0.655 16.994 1.00 88.12 94 SER A O 1
ATOM 761 N N . GLU A 1 95 ? -13.773 -2.524 15.890 1.00 88.06 95 GLU A N 1
ATOM 762 C CA . GLU A 1 95 ? -14.753 -2.965 16.893 1.00 88.06 95 GLU A CA 1
ATOM 763 C C . GLU A 1 95 ? -14.139 -3.073 18.294 1.00 88.06 95 GLU A C 1
ATOM 765 O O . GLU A 1 95 ? -14.775 -2.711 19.278 1.00 88.06 95 GLU A O 1
ATOM 770 N N . GLU A 1 96 ? -12.887 -3.525 18.401 1.00 87.06 96 GLU A N 1
ATOM 771 C CA . GLU A 1 96 ? -12.168 -3.600 19.676 1.00 87.06 96 GLU A CA 1
ATOM 772 C C . GLU A 1 96 ? -12.016 -2.214 20.319 1.00 87.06 96 GLU A C 1
ATOM 774 O O . GLU A 1 96 ? -12.360 -2.030 21.490 1.00 87.06 96 GLU A O 1
ATOM 779 N N . LEU A 1 97 ? -11.559 -1.223 19.546 1.00 87.38 97 LEU A N 1
ATOM 780 C CA . LEU A 1 97 ? -11.398 0.146 20.035 1.00 87.38 97 LEU A CA 1
ATOM 781 C C . LEU A 1 97 ? -12.750 0.806 20.325 1.00 87.38 97 LEU A C 1
ATOM 783 O O . LEU A 1 97 ? -12.887 1.483 21.344 1.00 87.38 97 LEU A O 1
ATOM 787 N N . LEU A 1 98 ? -13.762 0.574 19.486 1.00 90.19 98 LEU A N 1
ATOM 788 C CA . LEU A 1 98 ? -15.121 1.068 19.707 1.00 90.19 98 LEU A CA 1
ATOM 789 C C . LEU A 1 98 ? -15.724 0.483 20.993 1.00 90.19 98 LEU A C 1
ATOM 791 O O . LEU A 1 98 ? -16.262 1.229 21.812 1.00 90.19 98 LEU A O 1
ATOM 795 N N . ASN A 1 99 ? -15.560 -0.821 21.236 1.00 89.25 99 ASN A N 1
ATOM 796 C CA . ASN A 1 99 ? -16.005 -1.484 22.465 1.00 89.25 99 ASN A CA 1
ATOM 797 C C . ASN A 1 99 ? -15.261 -0.958 23.702 1.00 89.25 99 ASN A C 1
ATOM 799 O O . ASN A 1 99 ? -15.869 -0.711 24.750 1.00 89.25 99 ASN A O 1
ATOM 803 N N . TYR A 1 100 ? -13.949 -0.730 23.591 1.00 89.81 100 TYR A N 1
ATOM 804 C CA . TYR A 1 100 ? -13.164 -0.109 24.656 1.00 89.81 100 TYR A CA 1
ATOM 805 C C . TYR A 1 100 ? -13.680 1.298 24.990 1.00 89.81 100 TYR A C 1
ATOM 807 O O . TYR A 1 100 ? -13.934 1.604 26.158 1.00 89.81 100 TYR A O 1
ATOM 815 N N . VAL A 1 101 ? -13.914 2.143 23.983 1.00 90.69 101 VAL A N 1
ATOM 816 C CA . VAL A 1 101 ? -14.448 3.500 24.178 1.00 90.69 101 VAL A CA 1
ATOM 817 C C . VAL A 1 101 ? -15.848 3.464 24.796 1.00 90.69 101 VAL A C 1
ATOM 819 O O . VAL A 1 101 ? -16.098 4.204 25.750 1.00 90.69 101 VAL A O 1
ATOM 822 N N . ALA A 1 102 ? -16.728 2.576 24.323 1.00 89.06 102 ALA A N 1
ATOM 823 C CA . ALA A 1 102 ? -18.085 2.411 24.846 1.00 89.06 102 ALA A CA 1
ATOM 824 C C . ALA A 1 102 ? -18.108 1.974 26.323 1.00 89.06 102 ALA A C 1
ATOM 826 O O . ALA A 1 102 ? -18.937 2.442 27.102 1.00 89.06 102 ALA A O 1
ATOM 827 N N . SER A 1 103 ? -17.189 1.089 26.726 1.00 88.44 103 SER A N 1
ATOM 828 C CA . SER A 1 103 ? -17.101 0.592 28.108 1.00 88.44 103 SER A CA 1
ATOM 829 C C . SER A 1 103 ? -16.477 1.594 29.084 1.00 88.44 103 SER A C 1
ATOM 831 O O . SER A 1 103 ? -16.843 1.617 30.261 1.00 88.44 103 SER A O 1
ATOM 833 N N . THR A 1 104 ? -15.559 2.439 28.609 1.00 91.94 104 THR A N 1
ATOM 834 C CA . THR A 1 104 ? -14.823 3.403 29.443 1.00 91.94 104 THR A CA 1
ATOM 835 C C . THR A 1 104 ? -15.504 4.770 29.541 1.00 91.94 104 THR A C 1
ATOM 837 O O . THR A 1 104 ? -15.303 5.472 30.531 1.00 91.94 104 THR A O 1
ATOM 840 N N . ASN A 1 105 ? -16.362 5.136 28.580 1.00 88.25 105 ASN A N 1
ATOM 841 C CA . ASN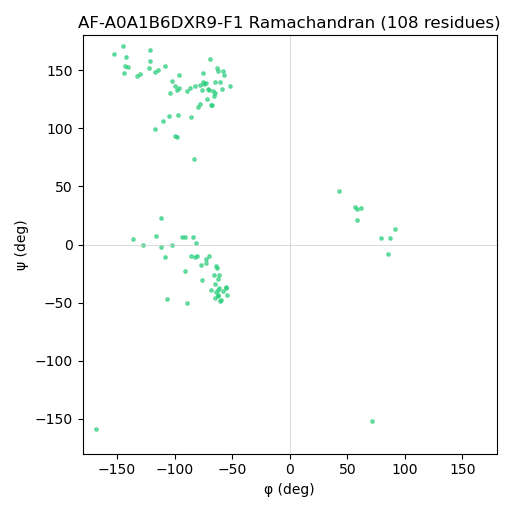 A 1 105 ? -17.053 6.428 28.542 1.00 88.25 105 ASN A CA 1
ATOM 842 C C . ASN A 1 105 ? -18.576 6.247 28.640 1.00 88.25 105 ASN A C 1
ATOM 844 O O . ASN A 1 105 ? -19.259 5.961 27.657 1.00 88.25 105 ASN A O 1
ATOM 848 N N . ARG A 1 106 ? -19.145 6.445 29.837 1.00 81.38 106 ARG A N 1
ATOM 849 C CA . ARG A 1 106 ? -20.602 6.351 30.045 1.00 81.38 106 ARG A CA 1
ATOM 850 C C . ARG A 1 106 ? -21.347 7.454 29.286 1.00 81.38 106 ARG A C 1
ATOM 852 O O . ARG A 1 106 ? -21.072 8.632 29.484 1.00 81.38 106 ARG A O 1
ATOM 859 N N . GLY A 1 107 ? -22.350 7.063 28.498 1.00 81.94 107 GLY A N 1
ATOM 860 C CA . GLY A 1 107 ? -23.260 7.986 27.806 1.00 81.94 107 GLY A CA 1
ATOM 861 C C . GLY A 1 107 ? -22.779 8.469 26.435 1.00 81.94 107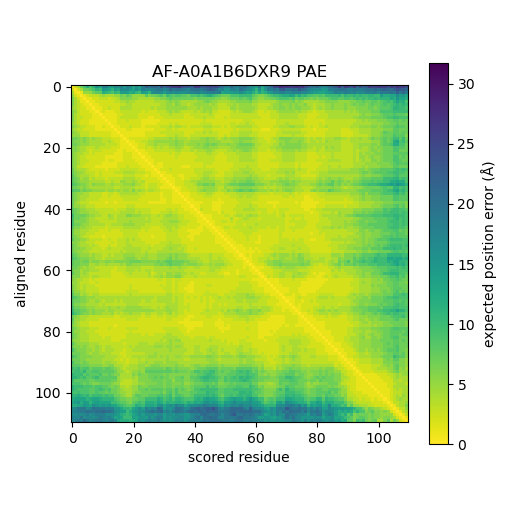 GLY A C 1
ATOM 862 O O . GLY A 1 107 ? -23.442 9.315 25.839 1.00 81.94 107 GLY A O 1
ATOM 863 N N . ILE A 1 108 ? -21.663 7.940 25.922 1.00 85.06 108 ILE A N 1
ATOM 864 C CA . ILE A 1 108 ? -21.225 8.210 24.551 1.00 85.06 108 ILE A CA 1
ATOM 865 C C . ILE A 1 108 ? -22.105 7.438 23.557 1.00 85.06 108 ILE A C 1
ATOM 867 O O . ILE A 1 108 ? -22.454 6.281 23.797 1.00 85.06 108 ILE A O 1
ATOM 871 N N . ARG A 1 109 ? -22.488 8.084 22.450 1.00 76.19 109 ARG A N 1
ATOM 872 C CA . ARG A 1 109 ? -23.184 7.438 21.331 1.00 76.19 109 ARG A CA 1
ATOM 873 C C . ARG A 1 109 ? -22.208 7.385 20.161 1.00 76.19 109 ARG A C 1
ATOM 875 O O . ARG A 1 109 ? -21.890 8.437 19.609 1.00 76.19 109 ARG A O 1
ATOM 882 N N . LEU A 1 110 ? -21.700 6.186 19.893 1.00 74.12 110 LEU A N 1
ATOM 883 C CA . LEU A 1 110 ? -20.840 5.870 18.753 1.00 74.12 110 LEU A CA 1
ATOM 884 C C . LEU A 1 110 ? -21.706 5.625 17.513 1.00 74.12 110 LEU A C 1
ATOM 886 O O . LEU A 1 110 ? -22.822 5.077 17.688 1.00 74.12 110 LEU A O 1
#

pLDDT: mean 91.24, std 6.58, range [54.34, 97.44]

Solvent-accessible surface area (backbone atoms only — not comparable to full-atom values): 6963 Å² total; per-residue (Å²): 131,88,88,53,69,84,26,61,59,52,69,40,45,54,46,55,42,85,90,78,65,49,72,50,64,42,50,92,44,60,37,89,96,51,96,53,56,58,45,24,75,45,50,95,79,66,39,49,30,55,65,51,52,49,32,80,75,74,67,45,66,33,82,30,83,43,82,42,78,39,82,79,79,67,46,79,24,34,38,53,33,51,72,84,64,89,70,92,81,88,84,78,90,50,68,70,60,52,50,50,50,55,72,74,38,86,88,69,84,130

Foldseek 3Di:
DPPDPQCPVVQFFVDADPVPRHTFHGQPDAGPPGPDRQWFCQDPNGHTPPPQVVCVVPNAGLRDKDFDACPPPGGTGIYRHGPPDDDDDDDDDDPVVVVVCPVVDPPDDD

Radius of gyration: 16.95 Å; Cα contacts (8 Å, |Δi|>4): 148; chains: 1; bounding box: 42×28×46 Å

Mean predicted aligned error: 5.1 Å

Organism: NCBI:txid38151

Nearest PDB structures (foldseek):
  7yr3-assembly1_C  TM=4.354E-01  e=5.803E+00  Severe acute respiratory syndrome coronavirus 2
  7vrv-assembly1_C  TM=2.672E-01  e=4.477E+00  Severe acute respiratory syndrome coronavirus 2

Secondary structure (DSSP, 8-state):
-TT-GGG-SHHHH--B-TTT-PBPPPTTSPPTT-SS--B-S--TTSSPSP--HHHHHHS----EEEEEESTTSS-EEEEEE-TTS---------HHHHHHHHHHSTT---

Sequence (110 aa):
CENRRDLEPKSVFGWFWSANRVKMAPTNQIPAGFGYNPWSQTGHKKVRQPDNAEFDINGTNESCLSILNNVYQDGIAWHDVACYHEKPFICEDSEELLNYVASTNRGIRL

InterPro domains:
  IPR001304 C-type lectin-like [PS50041] (15-92)
  IPR016186 C-type lectin-like/link domain superfamily [G3DSA:3.10.100.10] (4-108)
  IPR016187 C-type lectin fold [SSF56436] (37-92)
  IPR018378 C-type lectin, conserved site [PS00615] (64-91)